Protein AF-A0A7V1PTD4-F1 (afdb_monomer)

Mean predicted aligned error: 7.73 Å

Solvent-accessible surface area (backbone atoms only — not comparable to full-atom values): 8929 Å² total; per-residue (Å²): 132,56,72,65,58,52,53,52,50,51,52,50,52,52,49,53,52,51,51,54,39,36,76,75,61,76,44,94,68,54,71,55,46,54,50,8,56,50,26,33,56,51,9,49,52,37,29,68,67,24,55,79,60,86,37,58,71,56,26,32,52,14,41,41,38,22,51,50,10,49,49,33,42,46,65,67,77,47,93,63,98,58,58,76,76,46,49,62,31,48,51,27,41,44,52,12,49,24,27,36,52,54,17,71,56,39,75,83,43,61,65,29,44,53,52,12,50,51,27,39,52,52,18,51,52,51,47,60,74,68,69,73,80,45,74,66,59,52,54,51,52,51,48,56,52,55,61,69,43,47,66,57,52,49,50,54,52,51,51,52,53,51,52,58,57,63,75,74,111

Secondary structure (DSSP, 8-state):
--HHHHHHHHHHHHHHHHHHHHHTT-S---HHHHHHHHHHHHHHHHHHHHTTTT-HHHHHHHHHHHHHHHHHHHHHHS--TTHHHHHHHHHHHHHHHHHHHHHHH-TT-HHHHHHHHHHHHHHHHHHHHTS---HHHHHHHHHHHHHHTHHHHHHHHHHHHHHHHHTT-

pLDDT: mean 85.37, std 10.74, range [42.5, 97.81]

Foldseek 3Di:
DDPLVVQLVVLVVVLVVVVVCVVVVVDPDDPLLSLLVSLLSNLVSQLVVCQLPPNLVSNLVSLLSNLSSVVSVCPRPDDDPCVVLLVQLSVLQSQLVSLVSSCVSPVPDCVSNVSSVVSNVVSVVSVVVVPPDDPVVVVVVVVVSVVVCVVVVCVVVVVVVVVVVVVVD

Radius of gyration: 18.11 Å; Cα contacts (8 Å, |Δi|>4): 142; chains: 1; bounding box: 57×41×40 Å

Sequence (169 aa):
MSILNKIVSYLAAFFIFILLLWLIGFVNSSLLELLSYFSLALGISIVLISFGNDKKGILFSGTIIFLLGLIFFILNNFDFDQTNNLMIPAFLFILGTGFFVLFLDGFSNKKNLILSALFWLTGFIFILFLGEFSISTFTASLKDVAFSFWTVILLVVGAFLLLKTYTKK

Structure (mmCIF, N/CA/C/O backbone):
data_AF-A0A7V1PTD4-F1
#
_entry.id   AF-A0A7V1PTD4-F1
#
loop_
_atom_site.group_PDB
_atom_site.id
_atom_site.type_symbol
_atom_site.label_atom_id
_atom_site.label_alt_id
_atom_site.label_comp_id
_atom_site.label_asym_id
_atom_site.label_entity_id
_atom_site.label_seq_id
_atom_site.pdbx_PDB_ins_code
_atom_site.Cartn_x
_atom_site.Cartn_y
_atom_site.Cartn_z
_atom_site.occupancy
_atom_site.B_iso_or_equiv
_atom_site.auth_seq_id
_atom_site.auth_comp_id
_atom_site.auth_asym_id
_atom_site.auth_atom_id
_atom_site.pdbx_PDB_model_num
ATOM 1 N N . MET A 1 1 ? -20.631 -15.202 12.699 1.00 57.59 1 MET A N 1
ATOM 2 C CA . MET A 1 1 ? -19.511 -14.870 11.785 1.00 57.59 1 MET A CA 1
ATOM 3 C C . MET A 1 1 ? -19.520 -13.368 11.537 1.00 57.59 1 MET A C 1
ATOM 5 O O . MET A 1 1 ? -20.577 -12.853 11.188 1.00 57.59 1 MET A O 1
ATOM 9 N N . SER A 1 2 ? -18.414 -12.660 11.792 1.00 79.31 2 SER A N 1
ATOM 10 C CA . SER A 1 2 ? -18.342 -11.200 11.604 1.00 79.31 2 SER A CA 1
ATOM 11 C C . SER A 1 2 ? -18.509 -10.827 10.119 1.00 79.31 2 SER A C 1
ATOM 13 O O . SER A 1 2 ? -18.228 -11.645 9.242 1.00 79.31 2 SER A O 1
ATOM 15 N N . ILE A 1 3 ? -18.970 -9.605 9.825 1.00 80.12 3 ILE A N 1
ATOM 16 C CA . ILE A 1 3 ? -19.114 -9.092 8.446 1.00 80.12 3 ILE A CA 1
ATOM 17 C C . ILE A 1 3 ? -17.783 -9.190 7.684 1.00 80.12 3 ILE A C 1
ATOM 19 O O . ILE A 1 3 ? -17.761 -9.651 6.545 1.00 80.12 3 ILE A O 1
ATOM 23 N N . LEU A 1 4 ? -16.674 -8.865 8.360 1.00 79.00 4 LEU A N 1
ATOM 24 C CA . LE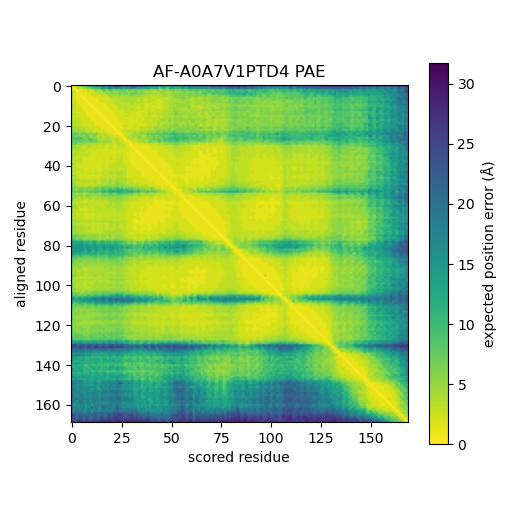U A 1 4 ? -15.310 -9.038 7.856 1.00 79.00 4 LEU A CA 1
ATOM 25 C C . LEU A 1 4 ? -15.063 -10.478 7.381 1.00 79.00 4 LEU A C 1
ATOM 27 O O . LEU A 1 4 ? -14.649 -10.683 6.246 1.00 79.00 4 LEU A O 1
ATOM 31 N N . ASN A 1 5 ? -15.375 -11.476 8.212 1.00 83.19 5 ASN A N 1
ATOM 32 C CA . ASN A 1 5 ? -15.129 -12.879 7.875 1.00 83.19 5 ASN A CA 1
ATOM 33 C C . ASN A 1 5 ? -15.948 -13.328 6.656 1.00 83.19 5 ASN A C 1
ATOM 35 O O . ASN A 1 5 ? -15.453 -14.117 5.859 1.00 83.19 5 ASN A O 1
ATOM 39 N N . LYS A 1 6 ? -17.182 -12.829 6.493 1.00 86.00 6 LYS A N 1
ATOM 40 C CA . LYS A 1 6 ? -18.002 -13.132 5.307 1.00 86.00 6 LYS A CA 1
ATOM 41 C C . LYS A 1 6 ? -17.384 -12.540 4.039 1.00 86.00 6 LYS A C 1
ATOM 43 O O . LYS A 1 6 ? -17.216 -13.260 3.064 1.00 86.00 6 LYS A O 1
ATOM 48 N N . ILE A 1 7 ? -17.005 -11.260 4.069 1.00 84.06 7 ILE A N 1
ATOM 49 C CA . ILE A 1 7 ? -16.415 -10.566 2.912 1.00 84.06 7 ILE A CA 1
ATOM 50 C C . ILE A 1 7 ? -15.075 -11.194 2.522 1.00 84.06 7 ILE A C 1
ATOM 52 O O . ILE A 1 7 ? -14.875 -11.515 1.355 1.00 84.06 7 ILE A O 1
ATOM 56 N N . VAL A 1 8 ? -14.195 -11.447 3.495 1.00 84.75 8 VAL A N 1
ATOM 57 C CA . VAL A 1 8 ? -12.911 -12.123 3.256 1.00 84.75 8 VAL A CA 1
ATOM 58 C C . VAL A 1 8 ? -13.134 -13.521 2.680 1.00 84.75 8 VAL A C 1
ATOM 60 O O . VAL A 1 8 ? -12.465 -13.889 1.722 1.00 84.75 8 VAL A O 1
ATOM 63 N N . SER A 1 9 ? -14.105 -14.280 3.200 1.00 85.62 9 SER A N 1
ATOM 64 C CA . SER A 1 9 ? -14.435 -15.607 2.669 1.00 85.62 9 SER A CA 1
ATOM 65 C C . SER A 1 9 ? -14.936 -15.553 1.225 1.00 85.62 9 SER A C 1
ATOM 67 O O . SER A 1 9 ? -14.534 -16.391 0.424 1.00 85.62 9 SER A O 1
ATOM 69 N N . TYR A 1 10 ? -15.799 -14.593 0.878 1.00 87.75 10 TYR A N 1
ATOM 70 C CA . TYR A 1 10 ? -16.298 -14.448 -0.491 1.00 87.75 10 TYR A CA 1
ATOM 71 C C . TYR A 1 10 ? -15.198 -14.013 -1.459 1.00 87.75 10 TYR A C 1
ATOM 73 O O . TYR A 1 10 ? -15.086 -14.587 -2.538 1.00 87.75 10 TYR A O 1
ATOM 81 N N . LEU A 1 11 ? -14.348 -13.061 -1.059 1.00 86.31 11 LEU A N 1
ATOM 82 C CA . LEU A 1 11 ? -13.198 -12.640 -1.860 1.00 86.31 11 LEU A CA 1
ATOM 83 C C . LEU A 1 11 ? -12.197 -13.783 -2.055 1.00 86.31 11 LEU A C 1
ATOM 85 O O . LEU A 1 11 ? -11.724 -13.987 -3.167 1.00 86.31 11 LEU A O 1
ATOM 89 N N . ALA A 1 12 ? -11.903 -14.556 -1.006 1.00 87.69 12 ALA A N 1
ATOM 90 C CA . ALA A 1 12 ? -11.011 -15.708 -1.098 1.00 87.69 12 ALA A CA 1
ATOM 91 C C . ALA A 1 12 ? -11.585 -16.801 -2.010 1.00 87.69 12 ALA A C 1
ATOM 93 O O . ALA A 1 12 ? -10.870 -17.316 -2.864 1.00 87.69 12 ALA A O 1
ATOM 94 N N . ALA A 1 13 ? -12.877 -17.122 -1.885 1.00 88.81 13 ALA A N 1
ATOM 95 C CA . ALA A 1 13 ? -13.537 -18.089 -2.761 1.00 88.81 13 ALA A CA 1
ATOM 96 C C . ALA A 1 13 ? -13.520 -17.634 -4.229 1.00 88.81 13 ALA A C 1
ATOM 98 O O . ALA A 1 13 ? -13.204 -18.425 -5.116 1.00 88.81 13 ALA A O 1
ATOM 99 N N . PHE A 1 14 ? -13.801 -16.353 -4.482 1.00 86.88 14 PHE A N 1
ATOM 100 C CA . PHE A 1 14 ? -13.728 -15.765 -5.818 1.00 86.88 14 PHE A CA 1
ATOM 101 C C . PHE A 1 14 ? -12.305 -15.807 -6.389 1.00 86.88 14 PHE A C 1
ATOM 103 O O . PHE A 1 14 ? -12.114 -16.166 -7.548 1.00 86.88 14 PHE A O 1
ATOM 110 N N . PHE A 1 15 ? -11.296 -15.514 -5.570 1.00 88.88 15 PHE A N 1
ATOM 111 C CA . PHE A 1 15 ? -9.899 -15.585 -5.986 1.00 88.88 15 PHE A CA 1
ATOM 112 C C . PHE A 1 15 ? -9.448 -17.013 -6.299 1.00 88.88 15 PHE A C 1
ATOM 114 O O . PHE A 1 15 ? -8.813 -17.236 -7.325 1.00 88.88 15 PHE A O 1
ATOM 121 N N . ILE A 1 16 ? -9.828 -17.992 -5.472 1.00 92.00 16 ILE A N 1
ATOM 122 C CA . ILE A 1 16 ? -9.572 -19.416 -5.739 1.00 92.00 16 ILE A CA 1
ATOM 123 C C . ILE A 1 16 ? -10.225 -19.828 -7.060 1.00 92.00 16 ILE A C 1
ATOM 125 O O . ILE A 1 16 ? -9.595 -20.495 -7.876 1.00 92.00 16 ILE A O 1
ATOM 129 N N . PHE A 1 17 ? -11.465 -19.402 -7.300 1.00 90.69 17 PHE A N 1
ATOM 130 C CA . PHE A 1 17 ? -12.156 -19.669 -8.556 1.00 90.69 17 PHE A CA 1
ATOM 131 C C . PHE A 1 17 ? -11.416 -19.073 -9.764 1.00 90.69 17 PHE A C 1
ATOM 133 O O . PHE A 1 17 ? -11.194 -19.780 -10.745 1.00 90.69 17 PHE A O 1
ATOM 140 N N . ILE A 1 18 ? -10.962 -17.817 -9.686 1.00 88.75 18 ILE A N 1
ATOM 141 C CA . ILE A 1 18 ? -10.162 -17.204 -10.758 1.00 88.75 18 ILE A CA 1
ATOM 142 C C . ILE A 1 18 ? -8.830 -17.934 -10.952 1.00 88.75 18 ILE A C 1
ATOM 144 O O . ILE A 1 18 ? -8.443 -18.175 -12.091 1.00 88.75 18 ILE A O 1
ATOM 148 N N . LEU A 1 19 ? -8.142 -18.325 -9.876 1.00 90.38 19 LEU A N 1
ATOM 149 C CA . LEU A 1 19 ? -6.901 -19.098 -9.968 1.00 90.38 19 LEU A CA 1
ATOM 150 C C . LEU A 1 19 ? -7.112 -20.437 -10.684 1.00 90.38 19 LEU A C 1
ATOM 152 O O . LEU A 1 19 ? -6.277 -20.830 -11.493 1.00 90.38 19 LEU A O 1
ATOM 156 N N . LEU A 1 20 ? -8.232 -21.119 -10.434 1.00 92.69 20 LEU A N 1
ATOM 157 C CA . LEU A 1 20 ? -8.585 -22.343 -11.158 1.00 92.69 20 LEU A CA 1
ATOM 158 C C . LEU A 1 20 ? -8.807 -22.071 -12.652 1.00 92.69 20 LEU A C 1
ATOM 160 O O . LEU A 1 20 ? -8.298 -22.816 -13.486 1.00 92.69 20 LEU A O 1
ATOM 164 N N . LEU A 1 21 ? -9.514 -20.993 -13.003 1.00 90.81 21 LEU A N 1
ATOM 165 C CA . LEU A 1 21 ? -9.703 -20.594 -14.404 1.00 90.81 21 LEU A CA 1
ATOM 166 C C . LEU A 1 21 ? -8.382 -20.217 -15.090 1.00 90.81 21 LEU A C 1
ATOM 168 O O . LEU A 1 21 ? -8.182 -20.538 -16.261 1.00 90.81 21 LEU A O 1
ATOM 172 N N . TRP A 1 22 ? -7.480 -19.561 -14.360 1.00 92.81 22 TRP A N 1
ATOM 173 C CA . TRP A 1 22 ? -6.136 -19.230 -14.821 1.00 92.81 22 TRP A CA 1
ATOM 174 C C . TRP A 1 22 ? -5.302 -20.489 -15.093 1.00 92.81 22 TRP A C 1
ATOM 176 O O . TRP A 1 22 ? -4.714 -20.600 -16.164 1.00 92.81 22 TRP A O 1
ATOM 186 N N . LEU A 1 23 ? -5.332 -21.486 -14.199 1.00 90.88 23 LEU A N 1
ATOM 187 C CA . LEU A 1 23 ? -4.633 -22.768 -14.389 1.00 90.88 23 LEU A CA 1
ATOM 188 C C . LEU A 1 23 ? -5.113 -23.546 -15.625 1.00 90.88 23 LEU A C 1
ATOM 190 O O . LEU A 1 23 ? -4.325 -24.250 -16.249 1.00 90.88 23 LEU A O 1
ATOM 194 N N . ILE A 1 24 ? -6.395 -23.424 -15.982 1.00 94.44 24 ILE A N 1
ATOM 195 C CA . ILE A 1 24 ? -6.988 -24.069 -17.168 1.00 94.44 24 ILE A CA 1
ATOM 196 C C . ILE A 1 24 ? -6.697 -23.258 -18.454 1.00 94.44 24 ILE A C 1
ATOM 198 O O . ILE A 1 24 ? -6.989 -23.710 -19.558 1.00 94.44 24 ILE A O 1
ATOM 202 N N . GLY A 1 25 ? -6.094 -22.069 -18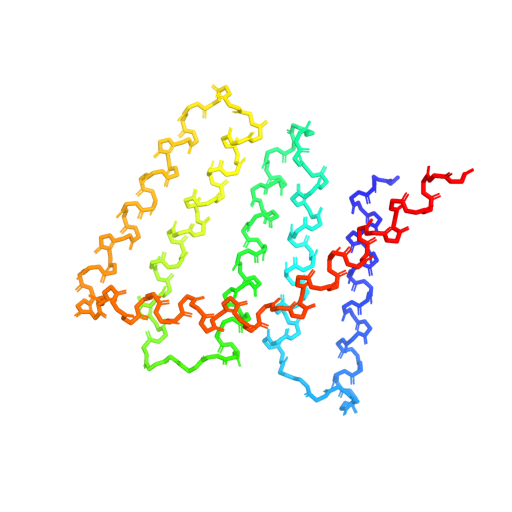.335 1.00 90.25 25 GLY A N 1
ATOM 203 C CA . GLY A 1 25 ? -5.759 -21.196 -19.462 1.00 90.25 25 GLY A CA 1
ATOM 204 C C . GLY A 1 25 ? -6.934 -20.365 -19.984 1.00 90.25 25 GLY A C 1
ATOM 205 O O . GLY A 1 25 ? -6.839 -19.782 -21.060 1.00 90.25 25 GLY A O 1
ATOM 206 N N . PHE A 1 26 ? -8.046 -20.292 -19.243 1.00 91.00 26 PHE A N 1
ATOM 207 C CA . PHE A 1 26 ? -9.201 -19.474 -19.630 1.00 91.00 26 PHE A CA 1
ATOM 208 C C . PHE A 1 26 ? -8.954 -17.976 -19.393 1.00 91.00 26 PHE A C 1
ATOM 210 O O . PHE A 1 26 ? -9.494 -17.130 -20.102 1.00 91.00 26 PHE A O 1
ATOM 217 N N . VAL A 1 27 ? -8.131 -17.644 -18.394 1.00 87.00 27 VAL A N 1
ATOM 218 C CA . VAL A 1 27 ? -7.745 -16.267 -18.062 1.00 87.00 27 VAL A CA 1
ATOM 219 C C . VAL A 1 27 ? -6.312 -16.030 -18.523 1.00 87.00 27 VAL A C 1
ATOM 221 O O . VAL A 1 27 ? -5.384 -16.636 -17.994 1.00 87.00 27 VAL A O 1
ATOM 224 N N . ASN A 1 28 ? -6.134 -15.122 -19.481 1.00 87.56 28 ASN A N 1
ATOM 225 C CA . ASN A 1 28 ? -4.824 -14.734 -20.001 1.00 87.56 28 ASN A CA 1
ATOM 226 C C . ASN A 1 28 ? -4.277 -13.501 -19.260 1.00 87.56 28 ASN A C 1
ATOM 228 O O . ASN A 1 28 ? -4.183 -12.417 -19.831 1.00 87.56 28 ASN A O 1
ATOM 232 N N . SER A 1 29 ? -3.967 -13.677 -17.978 1.00 86.38 29 SER A N 1
ATOM 233 C CA . SER A 1 29 ? -3.367 -12.651 -17.114 1.00 86.38 29 SER A CA 1
ATOM 234 C C . SER A 1 29 ? -2.127 -13.212 -16.427 1.00 86.38 29 SER A C 1
ATOM 236 O O . SER A 1 29 ? -1.984 -14.429 -16.270 1.00 86.38 29 SER A O 1
ATOM 238 N N . SER A 1 30 ? -1.225 -12.339 -15.981 1.00 90.75 30 SER A N 1
ATOM 239 C CA . SER A 1 30 ? -0.075 -12.777 -15.186 1.00 90.75 30 SER A CA 1
ATOM 240 C C . SER A 1 30 ? -0.508 -13.126 -13.750 1.00 90.75 30 SER A C 1
ATOM 242 O O . SER A 1 30 ? -1.493 -12.599 -13.226 1.00 90.75 30 SER A O 1
ATO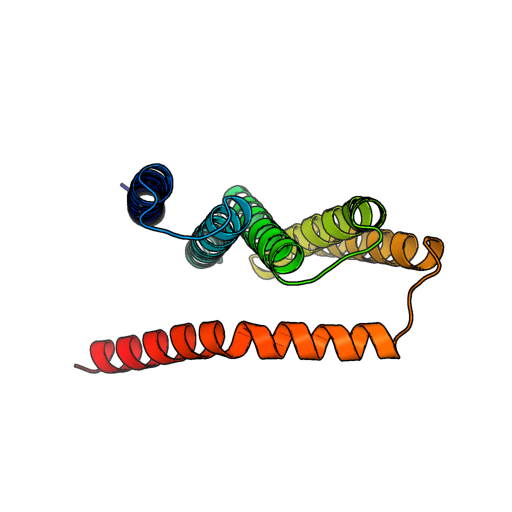M 244 N N . LEU A 1 31 ? 0.243 -13.995 -13.062 1.00 89.81 31 LEU A N 1
ATOM 245 C CA . LEU A 1 31 ? -0.012 -14.270 -11.639 1.00 89.81 31 LEU A CA 1
ATOM 246 C C . LEU A 1 31 ? 0.121 -12.995 -10.786 1.00 89.81 31 LEU A C 1
ATOM 248 O O . LEU A 1 31 ? -0.616 -12.817 -9.816 1.00 89.81 31 LEU A O 1
ATOM 252 N N . LEU A 1 32 ? 1.048 -12.105 -11.156 1.00 90.75 32 LEU A N 1
ATOM 253 C CA . LEU A 1 32 ? 1.284 -10.837 -10.467 1.00 90.75 32 LEU A CA 1
ATOM 254 C C . LEU A 1 32 ? 0.075 -9.898 -10.592 1.00 90.75 32 LEU A C 1
ATOM 256 O O . LEU A 1 32 ? -0.325 -9.276 -9.611 1.00 90.75 32 LEU A O 1
ATOM 260 N N . GLU A 1 33 ? -0.547 -9.854 -11.770 1.00 90.00 33 GLU A N 1
ATOM 261 C CA . GLU A 1 33 ? -1.773 -9.103 -12.042 1.00 90.00 33 GLU A CA 1
ATOM 262 C C . GLU A 1 33 ? -2.948 -9.618 -11.195 1.00 90.00 33 GLU A C 1
ATOM 264 O O . GLU A 1 33 ? -3.634 -8.844 -10.524 1.00 90.00 33 GLU A O 1
ATOM 269 N N . LEU A 1 34 ? -3.129 -10.941 -11.127 1.00 91.19 34 LEU A N 1
ATOM 270 C CA . LEU A 1 34 ? -4.161 -11.561 -10.289 1.00 91.19 34 LEU A CA 1
ATOM 271 C C . LEU A 1 34 ? -3.951 -11.262 -8.797 1.00 91.19 34 LEU A C 1
ATOM 273 O O . LEU A 1 34 ? -4.893 -10.884 -8.094 1.00 91.19 34 LEU A O 1
ATOM 277 N N . LEU A 1 35 ? -2.713 -11.401 -8.311 1.00 92.75 35 LEU A N 1
ATOM 278 C CA . LEU A 1 35 ? -2.346 -11.074 -6.930 1.00 92.75 35 LEU A CA 1
ATOM 279 C C . LEU A 1 35 ? -2.543 -9.590 -6.623 1.00 92.75 35 LEU A C 1
ATOM 281 O O . LEU A 1 35 ? -2.961 -9.254 -5.511 1.00 92.75 35 LEU A O 1
ATOM 285 N N . SER A 1 36 ? -2.278 -8.712 -7.590 1.00 92.56 36 SER A N 1
ATOM 286 C CA . SER A 1 36 ? -2.525 -7.280 -7.472 1.00 92.56 36 SER A CA 1
ATOM 287 C C . SER A 1 36 ? -4.004 -6.994 -7.227 1.00 92.56 36 SER A C 1
ATOM 289 O O . SER A 1 36 ? -4.346 -6.406 -6.197 1.00 92.56 36 SER A O 1
ATOM 291 N N . TYR A 1 37 ? -4.891 -7.463 -8.109 1.00 89.50 37 TYR A N 1
ATOM 292 C CA . TYR A 1 37 ? -6.329 -7.218 -7.984 1.00 89.50 37 TYR A CA 1
ATOM 293 C C . TYR A 1 37 ? -6.910 -7.794 -6.697 1.00 89.50 37 TYR A C 1
ATOM 295 O O . TYR A 1 37 ? -7.692 -7.126 -6.015 1.00 89.50 37 TYR A O 1
ATOM 303 N N . PHE A 1 38 ? -6.489 -9.002 -6.319 1.00 91.75 38 PHE A N 1
ATOM 304 C CA . PHE A 1 38 ? -6.917 -9.610 -5.066 1.00 91.75 38 PHE A CA 1
ATOM 305 C C . PHE A 1 38 ? -6.459 -8.809 -3.847 1.00 91.75 38 PHE A C 1
ATOM 307 O O . PHE A 1 38 ? -7.269 -8.511 -2.970 1.00 91.75 38 PHE A O 1
ATOM 314 N N . SER A 1 39 ? -5.185 -8.415 -3.804 1.00 94.75 39 SER A N 1
ATOM 315 C CA . SER A 1 39 ? -4.620 -7.652 -2.686 1.00 94.75 39 SER A CA 1
ATOM 316 C C . SER A 1 39 ? -5.251 -6.262 -2.575 1.00 94.75 39 SER A C 1
ATOM 318 O O . SER A 1 39 ? -5.570 -5.825 -1.471 1.00 94.75 39 SER A O 1
ATOM 320 N N . LEU A 1 40 ? -5.521 -5.595 -3.703 1.00 93.19 40 LEU A N 1
ATOM 321 C CA . LEU A 1 40 ? -6.251 -4.325 -3.733 1.00 93.19 40 LEU A CA 1
ATOM 322 C C . LEU A 1 40 ? -7.660 -4.486 -3.152 1.00 93.19 40 LEU A C 1
ATOM 324 O O . LEU A 1 40 ? -8.019 -3.771 -2.215 1.00 93.19 40 LEU A O 1
ATOM 328 N N . ALA A 1 41 ? -8.440 -5.445 -3.662 1.00 88.50 41 ALA A N 1
ATOM 329 C CA . ALA A 1 41 ? -9.818 -5.673 -3.230 1.00 88.50 41 ALA A CA 1
ATOM 330 C C . ALA A 1 41 ? -9.909 -6.108 -1.758 1.00 88.50 41 ALA A C 1
ATOM 332 O O . ALA A 1 41 ? -10.753 -5.612 -1.005 1.00 88.50 41 ALA A O 1
ATOM 333 N N . LEU A 1 42 ? -9.029 -7.010 -1.323 1.00 91.69 42 LEU A N 1
ATOM 334 C CA . LEU A 1 42 ? -8.992 -7.501 0.051 1.00 91.69 42 LEU A CA 1
ATOM 335 C C . LEU A 1 42 ? -8.505 -6.418 1.016 1.00 91.69 42 LEU A C 1
ATOM 337 O O . LEU A 1 42 ? -9.151 -6.173 2.034 1.00 91.69 42 LEU A O 1
ATOM 341 N N . GLY A 1 43 ? -7.412 -5.733 0.679 1.00 94.06 43 GLY A N 1
ATOM 342 C CA . GLY A 1 43 ? -6.838 -4.674 1.499 1.00 94.06 43 GLY A CA 1
ATOM 343 C C . GLY A 1 43 ? -7.818 -3.526 1.733 1.00 94.06 43 GLY A C 1
ATOM 344 O O . GLY A 1 43 ? -8.089 -3.189 2.888 1.00 94.06 43 GLY A O 1
ATOM 345 N N . ILE A 1 44 ? -8.434 -2.986 0.670 1.00 91.94 44 ILE A N 1
ATOM 346 C CA . ILE A 1 44 ? -9.403 -1.886 0.811 1.00 91.94 44 ILE A CA 1
ATOM 347 C C . ILE A 1 44 ? -10.639 -2.318 1.606 1.00 91.94 44 ILE A C 1
ATOM 349 O O . ILE A 1 44 ? -11.113 -1.568 2.457 1.00 91.94 44 ILE A O 1
ATOM 353 N N . SER A 1 45 ? -11.123 -3.548 1.402 1.00 89.75 45 SER A N 1
ATOM 354 C CA . SER A 1 45 ? -12.260 -4.084 2.157 1.00 89.75 45 SER A CA 1
ATOM 355 C C . SER A 1 45 ? -11.946 -4.163 3.651 1.00 89.75 45 SER A C 1
ATOM 357 O O . SER A 1 45 ? -12.753 -3.744 4.479 1.00 89.75 45 SER A O 1
ATOM 359 N N . ILE A 1 46 ? -10.759 -4.660 4.012 1.00 92.25 46 ILE A N 1
ATOM 360 C CA . ILE A 1 46 ? -10.320 -4.736 5.409 1.00 92.25 46 ILE A CA 1
ATOM 361 C C . ILE A 1 46 ? -10.204 -3.339 6.021 1.00 92.25 46 ILE A C 1
ATOM 363 O O . ILE A 1 46 ? -10.677 -3.144 7.145 1.00 92.25 46 ILE A O 1
ATOM 367 N N . VAL A 1 47 ? -9.615 -2.378 5.300 1.00 93.19 47 VAL A N 1
ATOM 368 C CA . VAL A 1 47 ? -9.482 -0.986 5.756 1.00 93.19 47 VAL A CA 1
ATOM 369 C C . VAL A 1 47 ? -10.857 -0.378 6.020 1.00 93.19 47 VAL A C 1
ATOM 371 O O . VAL A 1 47 ? -11.112 0.052 7.140 1.00 93.19 47 VAL A O 1
ATOM 374 N N . LEU A 1 48 ? -11.772 -0.427 5.047 1.00 89.94 48 LEU A N 1
ATOM 375 C CA . LEU A 1 48 ? -13.113 0.160 5.166 1.00 89.94 48 LEU A CA 1
ATOM 376 C C . LEU A 1 48 ? -13.930 -0.431 6.322 1.00 89.94 48 LEU A C 1
ATOM 378 O O . LEU A 1 48 ? -14.694 0.281 6.963 1.00 89.94 48 LEU A O 1
ATOM 382 N N . ILE A 1 49 ? -13.772 -1.727 6.603 1.00 88.75 49 ILE A N 1
ATOM 383 C CA . ILE A 1 49 ? -14.495 -2.399 7.692 1.00 88.75 49 ILE A CA 1
ATOM 384 C C . ILE A 1 49 ? -13.840 -2.143 9.053 1.00 88.75 49 ILE A C 1
ATOM 386 O O . ILE A 1 49 ? -14.519 -2.181 10.077 1.00 88.75 49 ILE A O 1
ATOM 390 N N . SER A 1 50 ? -12.522 -1.959 9.104 1.00 90.50 50 SER A N 1
ATOM 391 C CA . SER A 1 50 ? -11.783 -1.871 10.372 1.00 90.50 50 SER A CA 1
ATOM 392 C C . SER A 1 50 ? -11.622 -0.441 10.871 1.00 90.50 50 SER A C 1
ATOM 394 O O . SER A 1 50 ? -11.451 -0.250 12.074 1.00 90.50 50 SER A O 1
ATOM 396 N N . PHE A 1 51 ? -11.706 0.537 9.970 1.00 91.75 51 PHE A N 1
ATOM 397 C CA . PHE A 1 51 ? -11.655 1.956 10.296 1.00 91.75 51 PHE A CA 1
ATOM 398 C C . PHE A 1 51 ? -12.848 2.362 11.177 1.00 91.75 51 PHE A C 1
ATOM 400 O O . PHE A 1 51 ? -13.988 1.981 10.914 1.00 91.75 51 PHE A O 1
ATOM 407 N N . GLY A 1 52 ? -12.581 3.101 12.250 1.00 88.69 52 GLY A N 1
ATOM 408 C CA . GLY A 1 52 ? -13.532 3.527 13.275 1.00 88.69 52 GLY A CA 1
ATOM 409 C C . GLY A 1 52 ? -13.972 2.431 14.252 1.00 88.69 52 GLY A C 1
ATOM 410 O O . GLY A 1 52 ? -14.793 2.703 15.121 1.00 88.69 52 GLY A O 1
ATOM 411 N N . ASN A 1 53 ? -13.453 1.202 14.131 1.00 87.50 53 ASN A N 1
ATOM 412 C CA . ASN A 1 53 ? -13.928 0.031 14.882 1.00 87.50 53 ASN A CA 1
ATOM 413 C C . ASN A 1 53 ? -12.895 -0.524 15.884 1.00 87.50 53 ASN A C 1
ATOM 415 O O . ASN A 1 53 ? -12.942 -1.712 16.208 1.00 87.50 53 ASN A O 1
ATOM 419 N N . ASP A 1 54 ? -11.930 0.293 16.327 1.00 85.75 54 ASP A N 1
ATOM 420 C CA . ASP A 1 54 ? -10.854 -0.038 17.288 1.00 85.75 54 ASP A CA 1
ATOM 421 C C . ASP A 1 54 ? -9.961 -1.243 16.914 1.00 85.75 54 ASP A C 1
ATOM 423 O O . ASP A 1 54 ? -9.124 -1.711 17.693 1.00 85.75 54 ASP A O 1
ATOM 427 N N . LYS A 1 55 ? -10.056 -1.737 15.676 1.00 89.38 55 LYS A N 1
ATOM 428 C CA . LYS A 1 55 ? -9.307 -2.897 15.169 1.00 89.38 55 LYS A CA 1
ATOM 429 C C . LYS A 1 55 ? -7.971 -2.491 14.549 1.00 89.38 55 LYS A C 1
ATOM 431 O O . LYS A 1 55 ? -7.685 -2.813 13.398 1.00 89.38 55 LYS A O 1
ATOM 436 N N . LYS A 1 56 ? -7.120 -1.827 15.333 1.00 91.31 56 LYS A N 1
ATOM 437 C CA . LYS A 1 56 ? -5.856 -1.219 14.866 1.00 91.31 56 LYS A CA 1
ATOM 438 C C . LYS A 1 56 ? -4.936 -2.199 14.133 1.00 91.31 56 LYS A C 1
ATOM 440 O O . LYS A 1 56 ? -4.480 -1.903 13.038 1.00 91.31 56 LYS A O 1
ATOM 445 N N . GLY A 1 57 ? -4.703 -3.393 14.683 1.00 92.19 57 GLY A N 1
ATOM 446 C CA . GLY A 1 57 ? -3.847 -4.392 14.025 1.00 92.19 57 GLY A CA 1
ATOM 447 C C . GLY A 1 57 ? -4.372 -4.811 12.647 1.00 92.19 57 GLY A C 1
ATOM 448 O O . GLY A 1 57 ? -3.620 -4.849 11.679 1.00 92.19 57 GLY A O 1
ATOM 449 N N . ILE A 1 58 ? -5.682 -5.042 12.542 1.00 93.75 58 ILE A N 1
ATOM 450 C CA . ILE A 1 58 ? -6.334 -5.448 11.290 1.00 93.75 58 ILE A CA 1
ATOM 451 C C . ILE A 1 58 ? -6.332 -4.291 10.283 1.00 93.75 58 ILE A C 1
ATOM 453 O O . ILE A 1 58 ? -6.049 -4.508 9.109 1.00 93.75 58 ILE A O 1
ATOM 457 N N . LEU A 1 59 ? -6.594 -3.063 10.738 1.00 94.62 59 LEU A N 1
ATOM 458 C CA . LEU A 1 59 ? -6.540 -1.859 9.911 1.00 94.62 59 LEU A CA 1
ATOM 459 C C . LEU A 1 59 ? -5.138 -1.632 9.327 1.00 94.62 59 LEU A C 1
ATOM 461 O O . LEU A 1 59 ? -5.001 -1.361 8.132 1.00 94.62 59 LEU A O 1
ATOM 465 N N . PHE A 1 60 ? -4.098 -1.797 10.150 1.00 96.31 60 PHE A N 1
ATOM 466 C CA . PHE A 1 60 ? -2.713 -1.716 9.698 1.00 96.31 60 PHE A CA 1
ATOM 467 C C . PHE A 1 60 ? -2.436 -2.774 8.629 1.00 96.31 60 PHE A C 1
ATOM 469 O O . PHE A 1 60 ? -2.072 -2.421 7.513 1.00 96.31 60 PHE A O 1
ATOM 476 N N . SER A 1 61 ? -2.696 -4.054 8.915 1.00 95.88 61 SER A N 1
ATOM 477 C CA . SER A 1 61 ? -2.483 -5.141 7.951 1.00 95.88 61 SER A CA 1
ATOM 478 C C . SER A 1 61 ? -3.270 -4.947 6.653 1.00 95.88 61 SER A C 1
ATOM 480 O O . SER A 1 61 ? -2.715 -5.155 5.580 1.00 95.88 61 SER A O 1
ATOM 482 N N . GLY A 1 62 ? -4.526 -4.497 6.726 1.00 95.00 62 GLY A N 1
ATOM 483 C CA . GLY A 1 62 ? -5.332 -4.177 5.546 1.00 95.00 62 GLY A CA 1
ATOM 484 C C . GLY A 1 62 ? -4.701 -3.084 4.686 1.00 95.00 62 GLY A C 1
ATOM 485 O O . GLY A 1 62 ? -4.653 -3.216 3.466 1.00 95.00 62 GLY A O 1
ATOM 486 N N . THR A 1 63 ? -4.143 -2.050 5.322 1.00 96.50 63 THR A N 1
ATOM 487 C CA . THR A 1 63 ? -3.424 -0.969 4.632 1.00 96.50 63 THR A CA 1
ATOM 488 C C . THR A 1 63 ? -2.167 -1.494 3.938 1.00 96.50 63 THR A C 1
ATOM 490 O O . THR A 1 63 ? -1.936 -1.179 2.774 1.00 96.50 63 THR A O 1
ATOM 493 N N . ILE A 1 64 ? -1.382 -2.343 4.613 1.00 97.75 64 ILE A N 1
ATOM 494 C CA . ILE A 1 64 ? -0.190 -2.971 4.023 1.00 97.75 64 ILE A CA 1
ATOM 495 C C . ILE A 1 64 ? -0.574 -3.831 2.811 1.00 97.75 64 ILE A C 1
ATOM 497 O O . ILE A 1 64 ? 0.027 -3.686 1.750 1.00 97.75 64 ILE A O 1
ATOM 501 N N . ILE A 1 65 ? -1.594 -4.688 2.940 1.00 96.75 65 ILE A N 1
ATOM 502 C CA . ILE A 1 65 ? -2.061 -5.558 1.850 1.00 96.75 65 ILE A CA 1
ATOM 503 C C . ILE A 1 65 ? -2.545 -4.726 0.656 1.00 96.75 65 ILE A C 1
ATOM 505 O O . ILE A 1 65 ? -2.192 -5.024 -0.483 1.00 96.75 65 ILE A O 1
ATOM 509 N N . PHE A 1 66 ? -3.302 -3.655 0.911 1.00 96.12 66 PHE A N 1
ATOM 510 C CA . PHE A 1 66 ? -3.763 -2.745 -0.134 1.00 96.12 66 PHE A CA 1
ATOM 511 C C . PHE A 1 66 ? -2.590 -2.115 -0.898 1.00 96.12 66 PHE A C 1
ATOM 513 O O . PHE A 1 66 ? -2.559 -2.152 -2.127 1.00 96.12 66 PHE A O 1
ATOM 520 N N . LEU A 1 67 ? -1.598 -1.580 -0.180 1.00 95.81 67 LEU A N 1
ATOM 521 C CA . LEU A 1 67 ? -0.446 -0.923 -0.799 1.00 95.81 67 LEU A CA 1
ATOM 522 C C . LEU A 1 67 ? 0.478 -1.909 -1.525 1.00 95.81 67 LEU A C 1
ATOM 524 O O . LEU A 1 67 ? 1.012 -1.567 -2.576 1.00 95.81 67 LEU A O 1
ATOM 528 N N . LEU A 1 68 ? 0.623 -3.142 -1.032 1.00 94.94 68 LEU A N 1
ATOM 529 C CA . LEU A 1 68 ? 1.307 -4.208 -1.773 1.00 94.94 68 LEU A CA 1
ATOM 530 C C . LEU A 1 68 ? 0.577 -4.540 -3.078 1.00 94.94 68 LEU A C 1
ATOM 532 O O . LEU A 1 68 ? 1.219 -4.672 -4.116 1.00 94.94 68 LEU A O 1
ATOM 536 N N . GLY A 1 69 ? -0.758 -4.600 -3.054 1.00 93.81 69 GLY A N 1
ATOM 537 C CA . GLY A 1 69 ? -1.562 -4.760 -4.266 1.00 93.81 69 GLY A CA 1
ATOM 538 C C . GLY A 1 69 ? -1.326 -3.646 -5.286 1.00 93.81 69 GLY A C 1
ATOM 539 O O . GLY A 1 69 ? -1.214 -3.923 -6.481 1.00 93.81 69 GLY A O 1
ATOM 540 N N . LEU A 1 70 ? -1.182 -2.405 -4.811 1.00 91.38 70 LEU A N 1
ATOM 541 C CA . LEU A 1 70 ? -0.854 -1.243 -5.638 1.00 91.38 70 LEU A CA 1
ATOM 542 C C . LEU A 1 70 ? 0.554 -1.359 -6.241 1.00 91.38 70 LEU A C 1
ATOM 544 O O . LEU A 1 70 ? 0.732 -1.094 -7.425 1.00 91.38 70 LEU A O 1
ATOM 548 N N . ILE A 1 71 ? 1.540 -1.826 -5.472 1.00 91.56 71 ILE A N 1
ATOM 549 C CA . ILE A 1 71 ? 2.893 -2.084 -5.989 1.00 91.56 71 ILE A CA 1
ATOM 550 C C . ILE A 1 71 ? 2.869 -3.165 -7.065 1.00 91.56 71 ILE A C 1
ATOM 552 O O . ILE A 1 71 ? 3.435 -2.958 -8.132 1.00 91.56 71 ILE A O 1
ATOM 556 N N . PHE A 1 72 ? 2.189 -4.290 -6.833 1.00 91.19 72 PHE A N 1
ATOM 557 C CA . PHE A 1 72 ? 2.065 -5.341 -7.845 1.00 91.19 72 PHE A CA 1
ATOM 558 C C . PHE A 1 72 ? 1.363 -4.838 -9.107 1.00 91.19 72 PHE A C 1
ATOM 560 O O . PHE A 1 72 ? 1.766 -5.206 -10.206 1.00 91.19 72 PHE A O 1
ATOM 567 N N . PHE A 1 73 ? 0.365 -3.959 -8.963 1.00 89.25 73 PHE A N 1
ATOM 568 C CA . PHE A 1 73 ? -0.295 -3.329 -10.105 1.00 89.25 73 PHE A CA 1
ATOM 569 C C . PHE A 1 73 ? 0.709 -2.523 -10.924 1.00 89.25 73 PHE A C 1
ATOM 571 O O . PHE A 1 73 ? 0.794 -2.684 -12.138 1.00 89.25 73 PHE A O 1
ATOM 578 N N . ILE A 1 74 ? 1.476 -1.666 -10.248 1.00 87.81 74 ILE A N 1
ATOM 579 C CA . ILE A 1 74 ? 2.449 -0.790 -10.889 1.00 87.81 74 ILE A CA 1
ATOM 580 C C . ILE A 1 74 ? 3.547 -1.615 -11.572 1.00 87.81 74 ILE A C 1
ATOM 582 O O . ILE A 1 74 ? 3.800 -1.414 -12.752 1.00 87.81 74 ILE A O 1
ATOM 586 N N . LEU A 1 75 ? 4.137 -2.592 -10.882 1.00 88.06 75 LEU A N 1
ATOM 587 C CA . LEU A 1 75 ? 5.196 -3.440 -11.442 1.00 88.06 75 LEU A CA 1
ATOM 588 C C . LEU A 1 75 ? 4.725 -4.312 -12.615 1.00 88.06 75 LEU A C 1
ATOM 590 O O . LEU A 1 75 ? 5.545 -4.728 -13.423 1.00 88.06 75 LEU A O 1
ATOM 594 N N . ASN A 1 76 ? 3.428 -4.621 -12.702 1.00 87.44 76 ASN A N 1
ATOM 595 C CA . ASN A 1 76 ? 2.873 -5.396 -13.812 1.00 87.44 76 ASN A CA 1
ATOM 596 C C . ASN A 1 76 ? 2.526 -4.539 -15.039 1.00 87.44 76 ASN A C 1
ATOM 598 O O . ASN A 1 76 ? 2.449 -5.072 -16.139 1.00 87.44 76 ASN A O 1
ATOM 602 N N . ASN A 1 77 ? 2.245 -3.245 -14.854 1.00 84.88 77 ASN A N 1
ATOM 603 C CA . ASN A 1 77 ? 1.733 -2.371 -15.920 1.00 84.88 77 ASN A CA 1
ATOM 604 C C . ASN A 1 77 ? 2.742 -1.315 -16.392 1.00 84.88 77 ASN A C 1
ATOM 606 O O . ASN A 1 77 ? 2.493 -0.655 -17.397 1.00 84.88 77 ASN A O 1
ATOM 610 N N . PHE A 1 78 ? 3.849 -1.134 -15.673 1.00 83.31 78 PHE A N 1
ATOM 611 C CA . PHE A 1 78 ? 4.875 -0.145 -15.984 1.00 83.31 78 PHE A CA 1
ATOM 612 C C . PHE A 1 78 ? 6.257 -0.798 -15.949 1.00 83.31 78 PHE A C 1
ATOM 614 O O . PHE A 1 78 ? 6.551 -1.590 -15.052 1.00 83.31 78 PHE A O 1
ATOM 621 N N . ASP A 1 79 ? 7.105 -0.432 -16.906 1.00 78.69 79 ASP A N 1
ATOM 622 C CA . ASP A 1 79 ? 8.479 -0.919 -16.983 1.00 78.69 79 ASP A CA 1
ATOM 623 C C . ASP A 1 79 ? 9.391 -0.133 -16.031 1.00 78.69 79 ASP A C 1
ATOM 625 O O . ASP A 1 79 ? 9.381 1.100 -16.002 1.00 78.69 79 ASP A O 1
ATOM 629 N N . PHE A 1 80 ? 10.196 -0.860 -15.252 1.00 76.44 80 PHE A N 1
ATOM 630 C CA . PHE A 1 80 ? 11.163 -0.293 -14.312 1.00 76.44 80 PHE A CA 1
ATOM 631 C C . PHE A 1 80 ? 12.551 -0.891 -14.538 1.00 76.44 80 PHE A C 1
ATOM 633 O O . PHE A 1 80 ? 12.799 -2.047 -14.186 1.00 76.44 80 PHE A O 1
ATOM 640 N N . ASP A 1 81 ? 13.484 -0.069 -15.018 1.00 70.25 81 ASP A N 1
ATOM 641 C CA . ASP A 1 81 ? 14.865 -0.483 -15.300 1.00 70.25 81 ASP A CA 1
ATOM 642 C C . ASP A 1 81 ? 15.633 -0.939 -14.041 1.00 70.25 81 ASP A C 1
ATOM 644 O O . ASP A 1 81 ? 16.522 -1.786 -14.118 1.00 70.25 81 ASP A O 1
ATOM 648 N N . GLN A 1 82 ? 15.282 -0.420 -12.855 1.00 74.12 82 GLN A N 1
ATOM 649 C CA . GLN A 1 82 ? 15.973 -0.712 -11.588 1.00 74.12 82 GLN A CA 1
ATOM 650 C C . GLN A 1 82 ? 15.011 -1.018 -10.429 1.00 74.12 82 GLN A C 1
ATOM 652 O O . GLN A 1 82 ? 15.075 -0.420 -9.353 1.00 74.12 82 GLN A O 1
ATOM 657 N N . THR A 1 83 ? 14.130 -2.001 -10.617 1.00 75.31 83 THR A N 1
ATOM 658 C CA . THR A 1 83 ? 13.106 -2.389 -9.623 1.00 75.31 83 THR A CA 1
ATOM 659 C C . THR A 1 83 ? 13.665 -2.639 -8.208 1.00 75.31 83 THR A C 1
ATOM 661 O O . THR A 1 83 ? 13.042 -2.256 -7.216 1.00 75.31 83 THR A O 1
ATOM 664 N N . ASN A 1 84 ? 14.865 -3.220 -8.081 1.00 77.81 84 ASN A N 1
ATOM 665 C CA . ASN A 1 84 ? 15.475 -3.517 -6.775 1.00 77.81 84 ASN A CA 1
ATOM 666 C C . ASN A 1 84 ? 15.767 -2.261 -5.942 1.00 77.81 84 ASN A C 1
ATOM 668 O O . ASN A 1 84 ? 15.616 -2.287 -4.719 1.00 77.81 84 ASN A O 1
ATOM 672 N N . ASN A 1 85 ? 16.124 -1.152 -6.591 1.00 81.50 85 ASN A N 1
ATOM 673 C CA . ASN A 1 85 ? 16.444 0.102 -5.908 1.00 81.50 85 ASN A CA 1
ATOM 674 C C . ASN A 1 85 ? 15.190 0.771 -5.323 1.00 81.50 85 ASN A C 1
ATOM 676 O O . ASN A 1 85 ? 15.278 1.561 -4.386 1.00 81.50 85 ASN A O 1
ATOM 680 N N . LEU A 1 86 ? 14.006 0.403 -5.820 1.00 81.50 86 LEU A N 1
ATOM 681 C CA . LEU A 1 86 ? 12.723 0.953 -5.388 1.00 81.50 86 LEU A CA 1
ATOM 682 C C . LEU A 1 86 ? 12.101 0.183 -4.217 1.00 81.50 86 LEU A C 1
ATOM 684 O O . LEU A 1 86 ? 11.230 0.723 -3.534 1.00 81.50 86 LEU A O 1
ATOM 688 N N . MET A 1 87 ? 12.556 -1.045 -3.932 1.00 85.19 87 MET A N 1
ATOM 689 C CA . MET A 1 87 ? 11.953 -1.890 -2.894 1.00 85.19 87 MET A CA 1
ATOM 690 C C . MET A 1 87 ? 12.062 -1.288 -1.490 1.00 85.19 87 MET A C 1
ATOM 692 O O . MET A 1 87 ? 11.064 -1.239 -0.770 1.00 85.19 87 MET A O 1
ATOM 696 N N . ILE A 1 88 ? 13.250 -0.817 -1.094 1.00 89.50 88 ILE A N 1
ATOM 697 C CA . ILE A 1 88 ? 13.466 -0.243 0.246 1.00 89.50 88 ILE A CA 1
ATOM 698 C C . ILE A 1 88 ? 12.643 1.044 0.429 1.00 89.50 88 ILE A C 1
ATOM 700 O O . ILE A 1 88 ? 11.875 1.103 1.394 1.00 89.50 88 ILE A O 1
ATOM 704 N N . PRO A 1 89 ? 12.717 2.045 -0.476 1.00 90.56 89 PRO A N 1
ATOM 705 C CA . PRO A 1 89 ? 11.840 3.208 -0.404 1.00 90.56 89 PRO A CA 1
ATOM 706 C C . PRO A 1 89 ? 10.361 2.835 -0.337 1.00 90.56 89 PRO A C 1
ATOM 708 O O . PRO A 1 89 ? 9.657 3.314 0.550 1.00 90.56 89 PRO A O 1
ATOM 711 N N . ALA A 1 90 ? 9.888 1.949 -1.219 1.00 91.31 90 ALA A N 1
ATOM 712 C CA . ALA A 1 90 ? 8.487 1.545 -1.256 1.00 91.31 90 ALA A CA 1
ATOM 713 C C . ALA A 1 90 ? 8.044 0.917 0.072 1.00 91.31 90 ALA A C 1
ATOM 715 O O . ALA A 1 90 ? 7.003 1.291 0.609 1.00 91.31 90 ALA A O 1
ATOM 716 N N . PHE A 1 91 ? 8.854 0.030 0.653 1.00 93.88 91 PHE A N 1
ATOM 717 C CA . PHE A 1 91 ? 8.575 -0.566 1.958 1.00 93.88 91 PHE A CA 1
ATOM 718 C C . PHE A 1 91 ? 8.469 0.487 3.072 1.00 93.88 91 PHE A C 1
ATOM 720 O O . PHE A 1 91 ? 7.534 0.446 3.876 1.00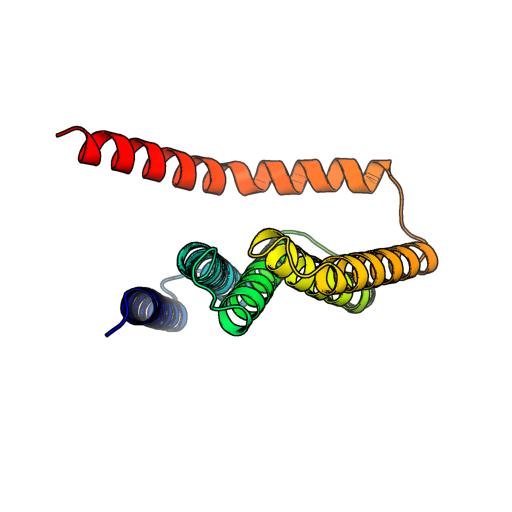 93.88 91 PHE A O 1
ATOM 727 N N . LEU A 1 92 ? 9.372 1.472 3.093 1.00 96.00 92 LEU A N 1
ATOM 728 C CA . LEU A 1 92 ? 9.314 2.586 4.044 1.00 96.00 92 LEU A CA 1
ATOM 729 C C . LEU A 1 92 ? 8.042 3.426 3.842 1.00 96.00 92 LEU A C 1
ATOM 731 O O . LEU A 1 92 ? 7.351 3.732 4.814 1.00 96.00 92 LEU A O 1
ATOM 735 N N . PHE A 1 93 ? 7.659 3.726 2.596 1.00 95.38 93 PHE A N 1
ATOM 736 C CA . PHE A 1 93 ? 6.408 4.433 2.300 1.00 95.38 93 PHE A CA 1
ATOM 737 C C . PHE A 1 93 ? 5.161 3.646 2.713 1.00 95.38 93 PHE A C 1
ATOM 739 O O . PHE A 1 93 ? 4.211 4.238 3.238 1.00 95.38 93 PHE A O 1
ATOM 746 N N . ILE A 1 94 ? 5.168 2.324 2.537 1.00 96.81 94 ILE A N 1
ATOM 747 C CA . ILE A 1 94 ? 4.094 1.433 2.9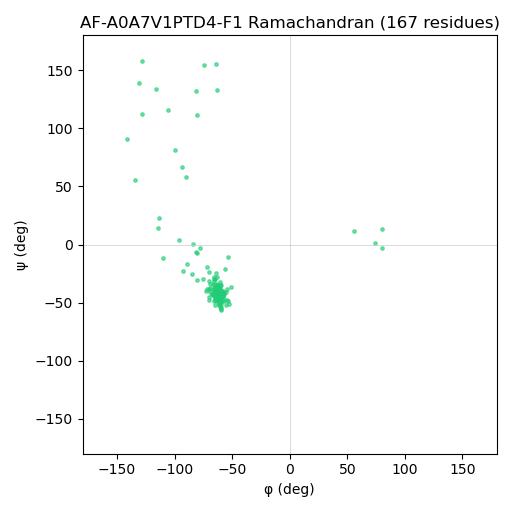79 1.00 96.81 94 ILE A CA 1
ATOM 748 C C . ILE A 1 94 ? 3.940 1.493 4.500 1.00 96.81 94 ILE A C 1
ATOM 750 O O . ILE A 1 94 ? 2.837 1.733 4.992 1.00 96.81 94 ILE A O 1
ATOM 754 N N . LEU A 1 95 ? 5.035 1.323 5.249 1.00 97.25 95 LEU A N 1
ATOM 755 C CA . LEU A 1 95 ? 5.008 1.400 6.711 1.00 97.25 95 LEU A CA 1
ATOM 756 C C . LEU A 1 95 ? 4.554 2.778 7.191 1.00 97.25 95 LEU A C 1
ATOM 758 O O . LEU A 1 95 ? 3.679 2.873 8.055 1.00 97.25 95 LEU A O 1
ATOM 762 N N . GLY A 1 96 ? 5.100 3.842 6.596 1.00 97.38 96 GLY A N 1
ATOM 763 C CA . GLY A 1 96 ? 4.731 5.216 6.920 1.00 97.38 96 GLY A CA 1
ATOM 764 C C . GLY A 1 96 ? 3.240 5.473 6.726 1.00 97.38 96 GLY A C 1
ATOM 765 O O . GLY A 1 96 ? 2.584 6.031 7.607 1.00 97.38 96 GLY A O 1
ATOM 766 N N . THR A 1 97 ? 2.674 4.973 5.628 1.00 97.06 97 THR A N 1
ATOM 767 C CA . THR A 1 97 ? 1.239 5.083 5.339 1.00 97.06 97 THR A CA 1
ATOM 768 C C . THR A 1 97 ? 0.400 4.215 6.276 1.00 97.06 97 THR A C 1
ATOM 770 O O . THR A 1 97 ? -0.640 4.660 6.752 1.00 97.06 97 THR A O 1
ATOM 773 N N . GLY A 1 98 ? 0.865 3.012 6.621 1.00 96.69 98 GLY A N 1
ATOM 774 C CA . GLY A 1 98 ? 0.210 2.155 7.609 1.00 96.69 98 GLY A CA 1
ATOM 775 C C . GLY A 1 98 ? 0.060 2.848 8.966 1.00 96.69 98 GLY A C 1
ATOM 776 O O . GLY A 1 98 ? -1.036 2.894 9.525 1.00 96.69 98 GLY A O 1
ATOM 777 N N . PHE A 1 99 ? 1.133 3.461 9.478 1.00 96.62 99 PHE A N 1
ATOM 778 C CA . PHE A 1 99 ? 1.070 4.243 10.717 1.00 96.62 99 PHE A CA 1
ATOM 779 C C . PHE A 1 99 ? 0.226 5.514 10.572 1.00 96.62 99 PHE A C 1
ATOM 781 O O . PHE A 1 99 ? -0.468 5.889 11.517 1.00 96.62 99 PHE A O 1
ATOM 788 N N . PHE A 1 100 ? 0.228 6.149 9.397 1.00 96.62 100 PHE A N 1
ATOM 789 C CA . PHE A 1 100 ? -0.622 7.307 9.129 1.00 96.62 100 PHE A CA 1
ATOM 790 C C . PHE A 1 100 ? -2.107 6.960 9.245 1.00 96.62 100 PHE A C 1
ATOM 792 O O . PHE A 1 100 ? -2.851 7.645 9.943 1.00 96.62 100 PHE A O 1
ATOM 799 N N . VAL A 1 101 ? -2.537 5.859 8.626 1.00 95.12 101 VAL A N 1
ATOM 800 C CA . VAL A 1 101 ? -3.932 5.403 8.688 1.00 95.12 101 VAL A CA 1
ATOM 801 C C . VAL A 1 101 ? -4.342 5.088 10.129 1.00 95.12 101 VAL A C 1
ATOM 803 O O . VAL A 1 101 ? -5.435 5.464 10.543 1.00 95.12 101 VAL A O 1
ATOM 806 N N . LEU A 1 102 ? -3.453 4.501 10.939 1.00 94.69 102 LEU A N 1
ATOM 807 C CA . LEU A 1 102 ? -3.708 4.304 12.373 1.00 94.69 102 LEU A CA 1
ATOM 808 C C . LEU A 1 102 ? -3.832 5.609 13.167 1.00 94.69 102 LEU A C 1
ATOM 810 O O . LEU A 1 102 ? -4.483 5.629 14.211 1.00 94.69 102 LEU A O 1
ATOM 814 N N . PHE A 1 103 ? -3.158 6.676 12.740 1.00 94.75 103 PHE A N 1
ATOM 815 C CA . PHE A 1 103 ? -3.338 8.001 13.325 1.00 94.75 103 PHE A CA 1
ATOM 816 C C . PHE A 1 103 ? -4.680 8.618 12.910 1.00 94.75 103 PHE A C 1
ATOM 818 O O . PHE A 1 103 ? -5.347 9.205 13.754 1.00 94.75 103 PHE A O 1
ATOM 825 N N . LEU A 1 104 ? -5.098 8.450 11.652 1.00 92.62 104 LEU A N 1
ATOM 826 C CA . LEU A 1 104 ? -6.398 8.935 11.171 1.00 92.62 104 LEU A CA 1
ATOM 827 C C . LEU A 1 104 ? -7.581 8.228 11.845 1.00 92.62 104 LEU A C 1
ATOM 829 O O . LEU A 1 104 ? -8.591 8.864 12.126 1.00 92.62 104 LEU A O 1
ATOM 833 N N . ASP A 1 105 ? -7.449 6.929 12.111 1.00 91.06 105 ASP A N 1
ATOM 834 C CA . ASP A 1 105 ? -8.458 6.115 12.800 1.00 91.06 105 ASP A CA 1
ATOM 835 C C . ASP A 1 105 ? -8.712 6.593 14.234 1.00 91.06 105 ASP A C 1
ATOM 837 O O . ASP A 1 105 ? -9.844 6.675 14.703 1.00 91.06 105 ASP A O 1
ATOM 841 N N . GLY A 1 106 ? -7.638 6.970 14.924 1.00 83.94 106 GLY A N 1
ATOM 842 C CA . GLY A 1 106 ? -7.689 7.509 16.271 1.00 83.94 106 GLY A CA 1
ATOM 843 C C . GLY A 1 106 ? -6.676 8.628 16.426 1.00 83.94 106 GLY A C 1
ATOM 844 O O . GLY A 1 106 ? -5.548 8.384 16.864 1.00 83.94 106 GLY A O 1
ATOM 845 N N . PHE A 1 107 ? -7.110 9.866 16.151 1.00 80.44 107 PHE A N 1
ATOM 846 C CA . PHE A 1 107 ? -6.312 11.100 16.282 1.00 80.44 107 PHE A CA 1
ATOM 847 C C . PHE A 1 107 ? -5.672 11.290 17.673 1.00 80.44 107 PHE A C 1
ATOM 849 O O . PHE A 1 107 ? -4.816 12.155 17.866 1.00 80.44 107 PHE A O 1
ATOM 856 N N . SER A 1 108 ? -6.070 10.480 18.656 1.00 73.38 108 SER A N 1
ATOM 857 C CA . SER A 1 108 ? -5.533 10.462 20.012 1.00 73.38 108 SER A CA 1
ATOM 858 C C . SER A 1 108 ? -4.072 10.005 20.090 1.00 73.38 108 SER A C 1
ATOM 860 O O . SER A 1 108 ? -3.342 10.470 20.966 1.00 73.38 108 SER A O 1
ATOM 862 N N . ASN A 1 109 ? -3.598 9.137 19.187 1.00 82.19 109 ASN A N 1
ATOM 863 C CA . ASN A 1 109 ? -2.246 8.585 19.287 1.00 82.19 109 ASN A CA 1
ATOM 864 C C . ASN A 1 109 ? -1.235 9.292 18.372 1.00 82.19 109 ASN A C 1
ATOM 866 O O . ASN A 1 109 ? -0.844 8.776 17.323 1.00 82.19 109 ASN A O 1
ATOM 870 N N . LYS A 1 110 ? -0.726 10.444 18.827 1.00 91.06 110 LYS A N 1
ATOM 871 C CA . LYS A 1 110 ? 0.320 11.217 18.128 1.00 91.06 110 LYS A CA 1
ATOM 872 C C . LYS A 1 110 ? 1.604 10.421 17.839 1.00 91.06 110 LYS A C 1
ATOM 874 O O . LYS A 1 110 ? 2.341 10.793 16.931 1.00 91.06 110 LYS A O 1
ATOM 879 N N . LYS A 1 111 ? 1.875 9.317 18.553 1.00 93.38 111 LYS A N 1
ATOM 880 C CA . LYS A 1 111 ? 3.047 8.460 18.281 1.00 93.38 111 LYS A CA 1
ATOM 881 C C . LYS A 1 111 ? 2.996 7.858 16.875 1.00 93.38 111 LYS A C 1
ATOM 883 O O . LYS A 1 111 ? 4.024 7.785 16.213 1.00 93.38 111 LYS A O 1
ATOM 888 N N . ASN A 1 112 ? 1.804 7.486 16.407 1.00 93.88 112 ASN A N 1
ATOM 889 C CA . ASN A 1 112 ? 1.612 6.927 15.068 1.00 93.88 112 ASN A CA 1
ATOM 890 C C . ASN A 1 112 ? 1.945 7.957 13.979 1.00 93.88 112 ASN A C 1
ATOM 892 O O . ASN A 1 112 ? 2.574 7.613 12.984 1.00 93.88 112 ASN A O 1
ATOM 896 N N . LEU A 1 113 ? 1.608 9.231 14.198 1.00 95.44 113 LEU A N 1
ATOM 897 C CA . LEU A 1 113 ? 1.972 10.314 13.282 1.00 95.44 113 LEU A CA 1
ATOM 898 C C . LEU A 1 113 ? 3.492 10.514 13.209 1.00 95.44 113 LEU A C 1
ATOM 900 O O . LEU A 1 113 ? 4.038 10.676 12.123 1.00 95.44 113 LEU A O 1
ATOM 904 N N . ILE A 1 114 ? 4.180 10.468 14.354 1.00 96.38 114 ILE A N 1
ATOM 905 C CA . ILE A 1 114 ? 5.644 10.600 14.401 1.00 96.38 114 ILE A CA 1
ATOM 906 C C . ILE A 1 114 ? 6.309 9.440 13.654 1.00 96.38 114 ILE A C 1
ATOM 908 O O . ILE A 1 114 ? 7.182 9.675 12.823 1.00 96.38 114 ILE A O 1
ATOM 912 N N . LEU A 1 115 ? 5.877 8.198 13.903 1.00 96.19 115 LEU A N 1
ATOM 913 C CA . LEU A 1 115 ? 6.386 7.027 13.182 1.00 96.19 115 LEU A CA 1
ATOM 914 C C . LEU A 1 115 ? 6.130 7.139 11.678 1.00 96.19 115 LEU A C 1
ATOM 916 O O . LEU A 1 115 ? 7.039 6.908 10.888 1.00 96.19 115 LEU A O 1
ATOM 920 N N . SER A 1 116 ? 4.922 7.550 11.287 1.00 97.00 116 SER A N 1
ATOM 921 C CA . SER A 1 116 ? 4.566 7.785 9.889 1.00 97.00 116 SER A CA 1
ATOM 922 C C . SER A 1 116 ? 5.519 8.770 9.208 1.00 97.00 116 SER A C 1
ATOM 924 O O . SER A 1 116 ? 6.122 8.444 8.185 1.00 97.00 116 SER A O 1
ATOM 926 N N . ALA A 1 117 ? 5.726 9.935 9.828 1.00 97.00 117 ALA A N 1
ATOM 927 C CA . ALA A 1 117 ? 6.618 10.964 9.313 1.00 97.00 117 ALA A CA 1
ATOM 928 C C . ALA A 1 117 ? 8.072 10.477 9.218 1.00 97.00 117 ALA A C 1
ATOM 930 O O . ALA A 1 117 ? 8.732 10.736 8.216 1.00 97.00 117 ALA A O 1
ATOM 931 N N . LEU A 1 118 ? 8.567 9.738 10.218 1.00 97.62 118 LEU A N 1
ATOM 932 C CA . LEU A 1 118 ? 9.918 9.165 10.195 1.00 97.62 118 LEU A CA 1
ATOM 933 C C . LEU A 1 118 ? 10.104 8.179 9.036 1.00 97.62 118 LEU A C 1
ATOM 935 O O . LEU A 1 118 ? 11.105 8.255 8.322 1.00 97.62 118 LEU A O 1
ATOM 939 N N . PHE A 1 119 ? 9.145 7.280 8.818 1.00 97.81 119 PHE A N 1
ATOM 940 C CA . PHE A 1 119 ? 9.203 6.318 7.718 1.00 97.81 119 PHE A CA 1
ATOM 941 C C . PHE A 1 119 ? 9.120 6.995 6.343 1.00 97.81 119 PHE A C 1
ATOM 943 O O . PHE A 1 119 ? 9.888 6.654 5.448 1.00 97.81 119 PHE A O 1
ATOM 950 N N . TRP A 1 120 ? 8.258 7.999 6.169 1.00 96.44 120 TRP A N 1
ATOM 951 C CA . TRP A 1 120 ? 8.206 8.760 4.916 1.00 96.44 120 TRP A CA 1
ATOM 952 C C . TRP A 1 120 ? 9.472 9.575 4.662 1.00 96.44 120 TRP A C 1
ATOM 954 O O . TRP A 1 120 ? 9.991 9.551 3.549 1.00 96.44 120 TRP A O 1
ATOM 964 N N . LEU A 1 121 ? 10.006 10.258 5.680 1.00 95.62 121 LEU A N 1
ATOM 965 C CA . LEU A 1 121 ? 11.244 11.028 5.546 1.00 95.62 121 LEU A CA 1
ATOM 966 C C . LEU A 1 121 ? 12.427 10.127 5.200 1.00 95.62 121 LEU A C 1
ATOM 968 O O . LEU A 1 121 ? 13.191 10.448 4.297 1.00 95.62 121 LEU A O 1
ATOM 972 N N . THR A 1 122 ? 12.562 8.986 5.876 1.00 95.00 122 THR A N 1
ATOM 973 C CA . THR A 1 122 ? 13.618 8.017 5.555 1.00 95.00 122 THR A CA 1
ATOM 974 C C . THR A 1 122 ? 13.450 7.459 4.144 1.00 95.00 122 THR A C 1
ATOM 976 O O . THR A 1 122 ? 14.417 7.468 3.389 1.00 95.00 122 THR A O 1
ATOM 979 N N . GLY A 1 123 ? 12.236 7.072 3.738 1.00 92.88 123 GLY A N 1
ATOM 980 C CA . GLY A 1 123 ? 11.956 6.634 2.367 1.00 92.88 123 GLY A CA 1
ATOM 981 C C . GLY A 1 123 ? 12.329 7.685 1.321 1.00 92.88 123 GLY A C 1
ATOM 982 O O . GLY A 1 123 ? 12.967 7.365 0.321 1.00 92.88 123 GLY A O 1
ATOM 983 N N . PHE A 1 124 ? 12.008 8.952 1.585 1.00 90.38 124 PHE A N 1
ATOM 984 C CA . PHE A 1 124 ? 12.364 10.064 0.708 1.00 90.38 124 PHE A CA 1
ATOM 985 C C . PHE A 1 124 ? 13.879 10.290 0.630 1.00 90.38 124 PHE A C 1
ATOM 987 O O . PHE A 1 124 ? 14.421 10.450 -0.460 1.00 90.38 124 PHE A O 1
ATOM 994 N N . ILE A 1 125 ? 14.580 10.241 1.766 1.00 91.19 125 ILE A N 1
ATOM 995 C CA . ILE A 1 125 ? 16.044 10.346 1.813 1.00 91.19 125 ILE A CA 1
ATOM 996 C C . ILE A 1 125 ? 16.689 9.241 0.967 1.00 91.19 125 ILE A C 1
ATOM 998 O O . ILE A 1 125 ? 17.579 9.533 0.173 1.00 91.19 125 ILE A O 1
ATOM 1002 N N . PHE A 1 126 ? 16.215 7.995 1.074 1.00 90.12 126 PHE A N 1
ATOM 1003 C CA . PHE A 1 126 ? 16.715 6.893 0.246 1.00 90.12 126 PHE A CA 1
ATOM 1004 C C . PHE A 1 126 ? 16.560 7.173 -1.255 1.00 90.12 126 PHE A C 1
ATOM 1006 O O . PHE A 1 126 ? 17.503 6.947 -2.009 1.00 90.12 126 PHE A O 1
ATOM 1013 N N . ILE A 1 127 ? 15.412 7.708 -1.687 1.00 87.31 127 ILE A N 1
ATOM 1014 C CA . ILE A 1 127 ? 15.186 8.079 -3.095 1.00 87.31 127 ILE A CA 1
ATOM 1015 C C . ILE A 1 127 ? 16.188 9.144 -3.554 1.00 87.31 127 ILE A C 1
ATOM 1017 O O . ILE A 1 127 ? 16.737 9.032 -4.647 1.00 87.31 127 ILE A O 1
ATOM 1021 N N . LEU A 1 128 ? 16.462 10.155 -2.723 1.00 84.94 128 LEU A N 1
ATOM 1022 C CA . LEU A 1 128 ? 17.424 11.208 -3.062 1.00 84.94 128 LEU A CA 1
ATOM 1023 C C . LEU A 1 128 ? 18.847 10.662 -3.244 1.00 84.94 128 LEU A C 1
ATOM 1025 O O . LEU A 1 128 ? 19.545 11.080 -4.164 1.00 84.94 128 LEU A O 1
ATOM 1029 N N . PHE A 1 129 ? 19.272 9.718 -2.400 1.00 84.38 129 PHE A N 1
ATOM 1030 C CA . PHE A 1 129 ? 20.599 9.101 -2.505 1.00 84.38 129 PHE A CA 1
ATOM 1031 C C . PHE A 1 129 ? 20.753 8.177 -3.720 1.00 84.38 129 PHE A C 1
ATOM 1033 O O . PHE A 1 129 ? 21.874 7.977 -4.181 1.00 84.38 129 PHE A O 1
ATOM 1040 N N . LEU A 1 130 ? 19.653 7.645 -4.258 1.00 80.50 130 LEU A N 1
ATOM 1041 C CA . LEU A 1 130 ? 19.657 6.802 -5.458 1.00 80.50 130 LEU A CA 1
ATOM 1042 C C . LEU A 1 130 ? 19.794 7.604 -6.768 1.00 80.50 130 LEU A 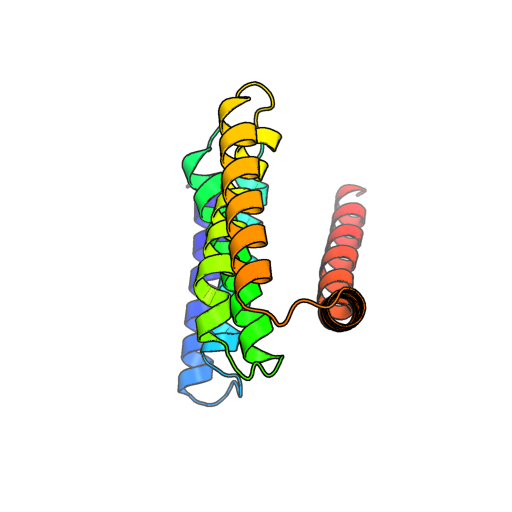C 1
ATOM 1044 O O . LEU A 1 130 ? 19.933 7.007 -7.827 1.00 80.50 130 LEU A O 1
ATOM 1048 N N . GLY A 1 131 ? 19.824 8.941 -6.710 1.00 58.97 131 GLY A N 1
ATOM 1049 C CA . GLY A 1 131 ? 20.388 9.787 -7.772 1.00 58.97 131 GLY A CA 1
ATOM 1050 C C . GLY A 1 131 ? 19.517 10.059 -9.006 1.00 58.97 131 GLY A C 1
ATOM 1051 O O . GLY A 1 131 ? 19.925 10.856 -9.845 1.00 58.97 131 GLY A O 1
ATOM 1052 N N . GLU A 1 132 ? 18.317 9.482 -9.112 1.00 66.31 132 GLU A N 1
ATOM 1053 C CA . GLU A 1 132 ? 17.468 9.588 -10.319 1.00 66.31 132 GLU A CA 1
ATOM 1054 C C . GLU A 1 132 ? 16.145 10.352 -10.103 1.00 66.31 132 GLU A C 1
ATOM 1056 O O . GLU A 1 132 ? 15.229 10.304 -10.926 1.00 66.31 132 GLU A O 1
ATOM 1061 N N . PHE A 1 133 ? 16.005 11.086 -8.994 1.00 67.69 133 PHE A N 1
ATOM 1062 C CA . PHE A 1 133 ? 14.769 11.822 -8.724 1.00 67.69 133 PHE A CA 1
ATOM 1063 C C . PHE A 1 133 ? 14.715 13.151 -9.487 1.00 67.69 133 PHE A C 1
ATOM 1065 O O . PHE A 1 133 ? 15.411 14.108 -9.146 1.00 67.69 133 PHE A O 1
ATOM 1072 N N . SER A 1 134 ? 13.817 13.242 -10.471 1.00 76.81 134 SER A N 1
ATOM 1073 C CA . SER A 1 134 ? 13.436 14.510 -11.097 1.00 76.81 134 SER A CA 1
ATOM 1074 C C . SER A 1 134 ? 11.956 14.810 -10.836 1.00 76.81 134 SER A C 1
ATOM 1076 O O . SER A 1 134 ? 11.087 13.951 -10.985 1.00 76.81 134 SER A O 1
ATOM 1078 N N . ILE A 1 135 ? 11.644 16.048 -10.443 1.00 76.25 135 ILE A N 1
ATOM 1079 C CA . ILE A 1 135 ? 10.263 16.439 -10.120 1.00 76.25 135 ILE A CA 1
ATOM 1080 C C . ILE A 1 135 ? 9.348 16.392 -11.357 1.00 76.25 135 ILE A C 1
ATOM 1082 O O . ILE A 1 135 ? 8.155 16.101 -11.249 1.00 76.25 135 ILE A O 1
ATOM 1086 N N . SER A 1 136 ? 9.906 16.656 -12.542 1.00 77.94 136 SER A N 1
ATOM 1087 C CA . SER A 1 136 ? 9.190 16.607 -13.816 1.00 77.94 136 SER A CA 1
ATOM 1088 C C . SER A 1 136 ? 8.832 15.174 -14.201 1.00 77.94 136 SER A C 1
ATOM 1090 O O . SER A 1 136 ? 7.685 14.920 -14.559 1.00 77.94 136 SER A O 1
ATOM 1092 N N . THR A 1 137 ? 9.763 14.224 -14.067 1.00 77.69 137 THR A N 1
ATOM 1093 C CA . THR A 1 137 ? 9.467 12.804 -14.322 1.00 77.69 137 THR A CA 1
ATOM 1094 C C . THR A 1 137 ? 8.485 12.261 -13.295 1.00 77.69 137 THR A C 1
ATOM 1096 O O . THR A 1 137 ? 7.499 11.647 -13.679 1.00 77.69 137 THR A O 1
ATOM 1099 N N . PHE A 1 138 ? 8.660 12.579 -12.010 1.00 77.25 138 PHE A N 1
ATOM 1100 C CA . PHE A 1 138 ? 7.728 12.160 -10.961 1.00 77.25 138 PHE A CA 1
ATOM 1101 C C . PHE A 1 138 ? 6.286 12.620 -11.224 1.00 77.25 138 PHE A C 1
ATOM 1103 O O . PHE A 1 138 ? 5.346 11.833 -11.117 1.00 77.25 138 PHE A O 1
ATOM 1110 N N . THR A 1 139 ? 6.096 13.890 -11.591 1.00 79.62 139 THR A N 1
ATOM 1111 C CA . THR A 1 139 ? 4.756 14.434 -11.871 1.00 79.62 139 THR A CA 1
ATOM 1112 C C . THR A 1 139 ? 4.143 13.868 -13.151 1.00 79.62 139 THR A C 1
ATOM 1114 O O . THR A 1 139 ? 2.942 13.591 -13.166 1.00 79.62 139 THR A O 1
ATOM 1117 N N . ALA A 1 140 ? 4.944 13.645 -14.197 1.00 83.00 140 ALA A N 1
ATOM 1118 C CA . ALA A 1 140 ? 4.492 12.968 -15.410 1.00 83.00 140 ALA A CA 1
ATOM 1119 C C . ALA A 1 140 ? 4.047 11.525 -15.110 1.00 83.00 140 ALA A C 1
ATOM 1121 O O . ALA A 1 140 ? 2.921 11.153 -15.431 1.00 83.00 140 ALA A O 1
ATOM 1122 N N . SER A 1 141 ? 4.860 10.755 -14.383 1.00 79.69 141 SER A N 1
ATOM 1123 C CA . SER A 1 141 ? 4.532 9.375 -14.010 1.00 79.69 141 SER A CA 1
ATOM 1124 C C . SER A 1 141 ? 3.308 9.285 -13.095 1.00 79.69 141 SER A C 1
ATOM 1126 O O . SER A 1 141 ? 2.473 8.402 -13.274 1.00 79.69 141 SER A O 1
ATOM 1128 N N . LEU A 1 142 ? 3.135 10.217 -12.149 1.00 81.31 142 LEU A N 1
ATOM 1129 C CA . LEU A 1 142 ? 1.916 10.303 -11.334 1.00 81.31 142 LEU A CA 1
ATOM 1130 C C . LEU A 1 142 ? 0.664 10.466 -12.195 1.00 81.31 142 LEU A C 1
ATOM 1132 O O . LEU A 1 142 ? -0.367 9.857 -11.909 1.00 81.31 142 LEU A O 1
ATOM 1136 N N . LYS A 1 143 ? 0.750 11.295 -13.239 1.00 82.50 143 LYS A N 1
ATOM 1137 C CA . LYS A 1 143 ? -0.348 11.512 -14.174 1.00 82.50 143 LYS A CA 1
ATOM 1138 C C . LYS A 1 143 ? -0.659 10.227 -14.939 1.00 82.50 143 LYS A C 1
ATOM 1140 O O . LYS A 1 143 ? -1.822 9.839 -14.970 1.00 82.50 143 LYS A O 1
ATOM 1145 N N . ASP A 1 144 ? 0.344 9.548 -15.485 1.00 80.50 144 ASP A N 1
ATOM 1146 C CA . ASP A 1 144 ? 0.148 8.314 -16.259 1.00 80.50 144 ASP A CA 1
ATOM 1147 C C . ASP A 1 144 ? -0.463 7.192 -15.409 1.00 80.50 144 ASP A C 1
ATOM 1149 O O . ASP A 1 144 ? -1.418 6.526 -15.825 1.00 80.50 144 ASP A O 1
ATOM 1153 N N . VAL A 1 145 ? 0.006 7.047 -14.167 1.00 78.81 145 VAL A N 1
ATOM 1154 C CA . VAL A 1 145 ? -0.592 6.130 -13.191 1.00 78.81 145 VAL A CA 1
ATOM 1155 C C . VAL A 1 145 ? -2.038 6.535 -12.906 1.00 78.81 145 VAL A C 1
ATOM 1157 O O . VAL A 1 145 ? -2.940 5.716 -13.063 1.00 78.81 145 VAL A O 1
ATOM 1160 N N . ALA A 1 146 ? -2.304 7.796 -12.554 1.00 78.62 146 ALA A N 1
ATOM 1161 C CA . ALA A 1 146 ? -3.658 8.259 -12.246 1.00 78.62 146 ALA A CA 1
ATOM 1162 C C . ALA A 1 146 ? -4.636 8.055 -13.417 1.00 78.62 146 ALA A C 1
ATOM 1164 O O . ALA A 1 146 ? -5.764 7.604 -13.203 1.00 78.62 146 ALA A O 1
ATOM 1165 N N . PHE A 1 147 ? -4.200 8.328 -14.651 1.00 78.88 147 PHE A N 1
ATOM 1166 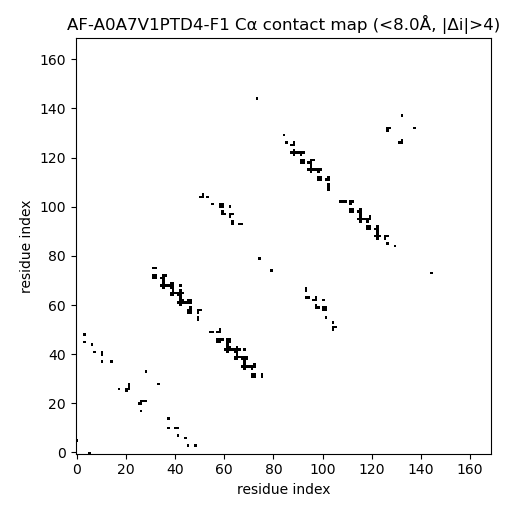C CA . PHE A 1 147 ? -4.995 8.075 -15.850 1.00 78.88 147 PHE A CA 1
ATOM 1167 C C . PHE A 1 147 ? -5.240 6.591 -16.071 1.00 78.88 147 PHE A C 1
ATOM 1169 O O . PHE A 1 147 ? -6.336 6.250 -16.483 1.00 78.88 147 PHE A O 1
ATOM 1176 N N . SER A 1 148 ? -4.302 5.707 -15.734 1.00 74.81 148 SER A N 1
ATOM 1177 C CA . SER A 1 148 ? -4.505 4.255 -15.829 1.00 74.81 148 SER A CA 1
ATOM 1178 C C . SER A 1 148 ? -5.575 3.744 -14.848 1.00 74.81 148 SER A C 1
ATOM 1180 O O . SER A 1 148 ? -6.292 2.790 -15.143 1.00 74.81 148 SER A O 1
ATOM 1182 N N . PHE A 1 149 ? -5.776 4.429 -13.715 1.00 72.12 149 PHE A N 1
ATOM 1183 C CA . PHE A 1 149 ? -6.789 4.081 -12.707 1.00 72.12 149 PHE A CA 1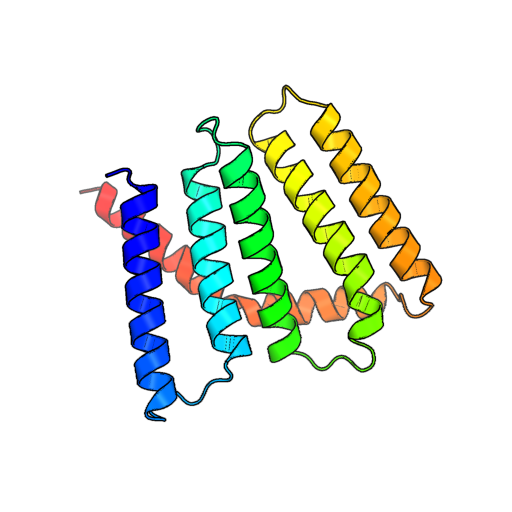
ATOM 1184 C C . PHE A 1 149 ? -8.202 4.626 -12.987 1.00 72.12 149 PHE A C 1
ATOM 1186 O O . PHE A 1 149 ? -9.127 4.347 -12.218 1.00 72.12 149 PHE A O 1
ATOM 1193 N N . TRP A 1 150 ? -8.422 5.355 -14.087 1.00 72.06 150 TRP A N 1
ATOM 1194 C CA . TRP A 1 150 ? -9.726 5.955 -14.414 1.00 72.06 150 TRP A CA 1
ATOM 1195 C C . TRP A 1 150 ? -10.882 4.940 -14.434 1.00 72.06 150 TRP A C 1
ATOM 1197 O O . TRP A 1 150 ? -11.975 5.225 -13.944 1.00 72.06 150 TRP A O 1
ATOM 1207 N N . THR A 1 151 ? -10.627 3.726 -14.931 1.00 61.69 151 THR A N 1
ATOM 1208 C CA . THR A 1 151 ? -11.627 2.648 -15.004 1.00 61.69 151 THR A CA 1
ATOM 1209 C C . THR A 1 151 ? -12.028 2.170 -13.607 1.00 61.69 151 THR A C 1
ATOM 1211 O O . THR A 1 151 ? -13.206 1.938 -13.338 1.00 61.69 151 THR A O 1
ATOM 1214 N N . VAL A 1 152 ? -11.069 2.094 -12.680 1.00 63.19 152 VAL A N 1
ATOM 1215 C CA . VAL A 1 152 ? -11.323 1.719 -11.282 1.00 63.19 152 VAL A CA 1
ATOM 1216 C C . VAL A 1 152 ? -12.145 2.801 -10.581 1.00 63.19 152 VAL A C 1
ATOM 1218 O O . VAL A 1 152 ? -13.115 2.487 -9.893 1.00 63.19 152 VAL A O 1
ATOM 1221 N N . ILE A 1 153 ? -11.815 4.077 -10.805 1.00 68.38 153 ILE A N 1
ATOM 1222 C CA . ILE A 1 153 ? -12.581 5.211 -10.268 1.00 68.38 153 ILE A CA 1
ATOM 1223 C C . ILE A 1 153 ? -14.028 5.167 -10.775 1.00 68.38 153 ILE A C 1
ATOM 1225 O O . ILE A 1 153 ? -14.955 5.298 -9.976 1.00 68.38 153 ILE A O 1
ATOM 1229 N N . LEU A 1 154 ? -14.243 4.921 -12.071 1.00 69.50 154 LEU A N 1
ATOM 1230 C CA . LEU A 1 154 ? -15.586 4.801 -12.647 1.00 69.50 154 LEU A CA 1
ATOM 1231 C C . LEU A 1 154 ? -16.386 3.640 -12.049 1.00 69.50 154 LEU A C 1
ATOM 1233 O O . LEU A 1 154 ? -17.566 3.816 -11.751 1.00 69.50 154 LEU A O 1
ATOM 1237 N N . LEU A 1 155 ? -15.758 2.483 -11.822 1.00 65.00 155 LEU A N 1
ATOM 1238 C CA . LEU A 1 155 ? -16.411 1.341 -11.176 1.00 65.00 155 LEU A CA 1
ATOM 1239 C C . LEU A 1 155 ? -16.831 1.661 -9.738 1.00 65.00 155 LEU A C 1
ATOM 1241 O O . LEU A 1 155 ? -17.968 1.385 -9.355 1.00 65.00 155 LEU A O 1
ATOM 1245 N N . VAL A 1 156 ? -15.949 2.283 -8.951 1.00 69.06 156 VAL A N 1
ATOM 1246 C CA . VAL A 1 156 ? -16.241 2.659 -7.557 1.00 69.06 156 VAL A CA 1
ATOM 1247 C C . VAL A 1 156 ? -17.348 3.714 -7.492 1.00 69.06 156 VAL A C 1
ATOM 1249 O O . VAL A 1 156 ? -18.296 3.567 -6.719 1.00 69.06 156 VAL A O 1
ATOM 1252 N N . VAL A 1 157 ? -17.271 4.755 -8.326 1.00 73.00 157 VAL A N 1
ATOM 1253 C CA . VAL A 1 157 ? -18.290 5.814 -8.392 1.00 73.00 157 VAL A CA 1
ATOM 1254 C C . VAL A 1 157 ? -19.631 5.254 -8.870 1.00 73.00 157 VAL A C 1
ATOM 1256 O O . VAL A 1 157 ? -20.666 5.557 -8.275 1.00 73.00 157 VAL A O 1
ATOM 1259 N N . GLY A 1 158 ? -19.628 4.398 -9.894 1.00 73.25 158 GLY A N 1
ATOM 1260 C CA . GLY A 1 158 ? -20.829 3.732 -10.396 1.00 73.25 158 GLY A CA 1
ATOM 1261 C C . GLY A 1 158 ? -21.498 2.863 -9.329 1.00 73.25 158 GLY A C 1
ATOM 1262 O O . GLY A 1 158 ? -22.695 3.006 -9.077 1.00 73.25 158 GLY A O 1
ATOM 1263 N N . ALA A 1 159 ? -20.725 2.025 -8.634 1.00 68.25 159 ALA A N 1
ATOM 1264 C CA . ALA A 1 159 ? -21.229 1.209 -7.531 1.00 68.25 159 ALA A CA 1
ATOM 1265 C C . ALA A 1 159 ? -21.802 2.070 -6.392 1.00 68.25 159 ALA A C 1
ATOM 1267 O O . ALA A 1 159 ? -22.886 1.785 -5.881 1.00 68.25 159 ALA A O 1
ATOM 1268 N N . PHE A 1 160 ? -21.122 3.162 -6.030 1.00 75.31 160 PHE A N 1
ATOM 1269 C CA . PHE A 1 160 ? -21.594 4.095 -5.007 1.00 75.31 160 PHE A CA 1
ATOM 1270 C C . PHE A 1 160 ? -22.926 4.764 -5.390 1.00 75.31 160 PHE A C 1
ATOM 1272 O O . PHE A 1 160 ? -23.847 4.831 -4.572 1.00 75.31 160 PHE A O 1
ATOM 1279 N N . LEU A 1 161 ? -23.067 5.219 -6.639 1.00 74.38 161 LEU A N 1
ATOM 1280 C CA . LEU A 1 161 ? -24.311 5.809 -7.148 1.00 74.38 161 LEU A CA 1
ATOM 1281 C C . LEU A 1 161 ? -25.469 4.801 -7.156 1.00 74.38 161 LEU A C 1
ATOM 1283 O O . LEU A 1 161 ? -26.592 5.151 -6.776 1.00 74.38 161 LEU A O 1
ATOM 1287 N N . LEU A 1 162 ? -25.203 3.547 -7.530 1.00 74.38 162 LEU A N 1
ATOM 1288 C CA . LEU A 1 162 ? -26.202 2.477 -7.500 1.00 74.38 162 LEU A CA 1
ATOM 1289 C C . LEU A 1 162 ? -26.653 2.168 -6.067 1.00 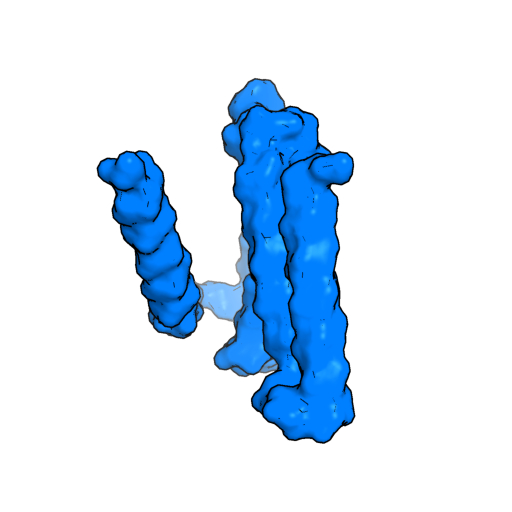74.38 162 LEU A C 1
ATOM 1291 O O . LEU A 1 162 ? -27.855 2.110 -5.806 1.00 74.38 162 LEU A O 1
ATOM 1295 N N . LEU A 1 163 ? -25.717 2.060 -5.121 1.00 70.94 163 LEU A N 1
ATOM 1296 C CA . LEU A 1 163 ? -26.026 1.825 -3.707 1.00 70.94 163 LEU A CA 1
ATOM 1297 C C . LEU A 1 163 ? -26.851 2.963 -3.098 1.00 70.94 163 LEU A C 1
ATOM 1299 O O . LEU A 1 163 ? -27.826 2.702 -2.390 1.00 70.94 163 LEU A O 1
ATOM 1303 N N . LYS A 1 164 ? -26.513 4.219 -3.415 1.00 68.12 164 LYS A N 1
ATOM 1304 C CA . LYS A 1 164 ? -27.270 5.404 -2.977 1.00 68.12 164 LYS A CA 1
ATOM 1305 C C . LYS A 1 164 ? -28.693 5.427 -3.540 1.00 68.12 164 LYS A C 1
ATOM 1307 O O . LYS A 1 164 ? -29.615 5.890 -2.874 1.00 68.12 164 LYS A O 1
ATOM 1312 N N . THR A 1 165 ? -28.876 4.937 -4.763 1.00 65.38 165 THR A N 1
ATOM 1313 C CA . THR A 1 165 ? -30.201 4.832 -5.391 1.00 65.38 165 THR A CA 1
ATOM 1314 C C . THR A 1 165 ? -31.039 3.728 -4.741 1.00 65.38 165 THR A C 1
ATOM 1316 O O . THR A 1 165 ? -32.229 3.924 -4.513 1.00 65.38 165 THR A O 1
ATOM 1319 N N . TYR A 1 166 ? -30.419 2.604 -4.367 1.00 57.47 166 TYR A N 1
ATOM 1320 C CA . TYR A 1 166 ? -31.090 1.497 -3.677 1.00 57.47 166 TYR A CA 1
ATOM 1321 C C . TYR A 1 166 ? -31.492 1.815 -2.231 1.00 57.47 166 TYR A C 1
ATOM 1323 O O . TYR A 1 166 ? -32.506 1.311 -1.770 1.00 57.47 166 TYR A O 1
ATOM 1331 N N . THR A 1 167 ? -30.743 2.664 -1.523 1.00 52.94 167 THR A N 1
ATOM 1332 C CA . THR A 1 167 ? -31.065 3.075 -0.138 1.00 52.94 167 THR A CA 1
ATOM 1333 C C . THR A 1 167 ? -32.130 4.172 -0.045 1.00 52.94 167 THR A C 1
ATOM 1335 O O . THR A 1 167 ? -32.563 4.506 1.053 1.00 52.94 167 THR A O 1
ATOM 1338 N N . LYS A 1 168 ? -32.552 4.750 -1.177 1.00 46.78 168 LYS A N 1
ATOM 1339 C CA . LYS A 1 168 ? -33.619 5.762 -1.253 1.00 46.78 168 LYS A CA 1
ATOM 1340 C C . LYS A 1 168 ? -35.006 5.194 -1.601 1.00 46.78 168 LYS A C 1
ATOM 1342 O O . LYS A 1 168 ? -35.933 5.985 -1.769 1.00 46.78 168 LYS A O 1
ATOM 1347 N N . LYS A 1 169 ? -35.145 3.874 -1.730 1.00 42.50 169 LYS A N 1
ATOM 1348 C CA . LYS A 1 169 ? -36.436 3.171 -1.800 1.00 42.50 169 LYS A CA 1
ATOM 1349 C C . LYS A 1 169 ? -36.739 2.524 -0.458 1.00 42.50 169 LYS A C 1
ATOM 1351 O O . LYS A 1 169 ? -37.940 2.476 -0.127 1.00 42.50 169 LYS A O 1
#